Protein AF-A0A5E4GK92-F1 (afdb_monomer_lite)

Radius of gyration: 16.26 Å; chains: 1; bounding box: 38×29×36 Å

Foldseek 3Di:
DDDDDDFDDDDDADFDPDPPLDDDDDPVPSDGHRHHDPDDSQVVRLVVVCVVCVVDDDDDDDDDDD

Sequence (66 aa):
GYVVYRVRVRRGGRKKPVPKGIVYGKPTNQGVTQLKFQRSLRSVAEERAGRKLAGLRVLNSYWINE

InterPro domains:
  IPR000439 Large ribosomal subunit protein eL15 [PF00827] (1-66)
  IPR000439 Large ribosomal subunit protein eL15 [PTHR11847] (1-66)
  IPR000439 Large ribosomal subunit protein eL15 [SM01384] (1-66)
  IPR012678 Ribosomal protein uL23/eL15/eS24 core domain superfamily [SSF54189] (1-66)
  IPR024794 Large ribosomal subunit protein eL15 core domain superfamily [G3DSA:3.40.1120.10] (1-66)

Organism: Prunus dulcis (NCBI:txid3755)

Secondary structure (DSSP, 8-state):
-----------S------GGG---S-GGG---SSPPPSS-HHHHHHHHHHHH-TTS----------

Structure (mmCIF, N/CA/C/O backbone):
data_AF-A0A5E4GK92-F1
#
_entry.id   AF-A0A5E4GK92-F1
#
loop_
_atom_site.group_PDB
_atom_site.id
_atom_site.type_symbol
_atom_site.label_atom_id
_atom_site.label_alt_id
_atom_site.label_comp_id
_atom_site.label_asym_id
_atom_site.label_entity_id
_atom_site.label_seq_id
_atom_site.pdbx_PDB_ins_code
_atom_site.Cartn_x
_atom_site.Cartn_y
_atom_site.Cartn_z
_atom_site.occupancy
_atom_site.B_iso_or_equiv
_atom_site.auth_seq_id
_atom_site.auth_comp_id
_atom_site.auth_asym_id
_atom_site.auth_atom_id
_atom_site.pdbx_PDB_model_num
ATOM 1 N N . GLY A 1 1 ? -16.176 -9.648 21.278 1.00 87.44 1 GLY A N 1
ATOM 2 C CA . GLY A 1 1 ? -16.647 -10.540 20.199 1.00 87.44 1 GLY A CA 1
ATOM 3 C C . GLY A 1 1 ? -15.668 -10.515 19.041 1.00 87.44 1 GLY A C 1
ATOM 4 O O . GLY A 1 1 ? -14.826 -9.626 19.007 1.00 87.44 1 GLY A O 1
ATOM 5 N N . TYR A 1 2 ? -15.767 -11.471 18.117 1.00 90.06 2 TYR A N 1
ATOM 6 C CA . TYR A 1 2 ? -14.955 -11.514 16.896 1.00 90.06 2 TYR A CA 1
ATOM 7 C C . TYR A 1 2 ? -15.780 -11.040 15.698 1.00 90.06 2 TYR A C 1
ATOM 9 O O . TYR A 1 2 ? -16.983 -11.279 15.641 1.00 90.06 2 TYR A O 1
ATOM 17 N N . VAL A 1 3 ? -15.136 -10.367 14.747 1.00 92.50 3 VAL A N 1
ATOM 18 C CA . VAL A 1 3 ? -15.770 -9.850 13.527 1.00 92.50 3 VAL A CA 1
ATOM 19 C C . VAL A 1 3 ? -14.892 -10.189 12.330 1.00 92.50 3 VAL A C 1
ATOM 21 O O . VAL A 1 3 ? -13.667 -10.098 12.414 1.00 92.50 3 VAL A O 1
ATOM 24 N N . VAL A 1 4 ? -15.516 -10.566 11.215 1.00 93.50 4 VAL A N 1
ATOM 25 C CA . VAL A 1 4 ? -14.823 -10.918 9.969 1.00 93.50 4 VAL A CA 1
ATOM 26 C C . VAL A 1 4 ? -15.114 -9.849 8.922 1.00 93.50 4 VAL A C 1
ATOM 28 O O . VAL A 1 4 ? -16.269 -9.572 8.612 1.00 93.50 4 VAL A O 1
ATOM 31 N N . TYR A 1 5 ?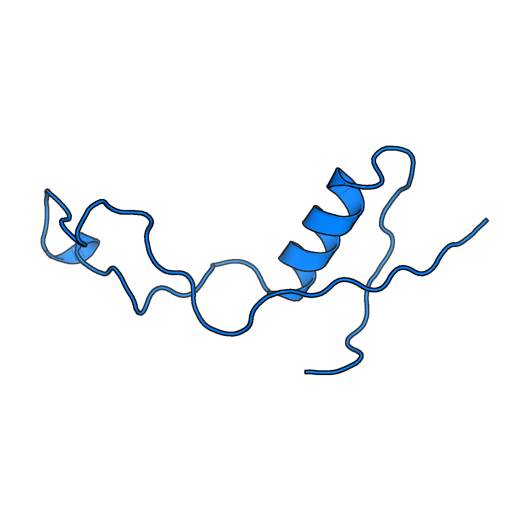 -14.059 -9.260 8.357 1.00 93.50 5 TYR A N 1
ATOM 32 C CA . TYR A 1 5 ? -14.153 -8.245 7.306 1.00 93.50 5 TYR A CA 1
ATOM 33 C C . TYR A 1 5 ? -13.459 -8.716 6.030 1.00 93.50 5 TYR A C 1
ATOM 35 O O . TYR A 1 5 ? -12.381 -9.308 6.077 1.00 93.50 5 TYR A O 1
ATOM 43 N N . ARG A 1 6 ? -14.044 -8.388 4.871 1.00 94.00 6 ARG A N 1
ATOM 44 C CA . ARG A 1 6 ? -13.438 -8.634 3.556 1.00 94.00 6 ARG A CA 1
ATOM 45 C C . ARG A 1 6 ? -12.796 -7.358 3.017 1.00 94.00 6 ARG A C 1
ATOM 47 O O . ARG A 1 6 ? -13.449 -6.319 2.941 1.00 94.00 6 ARG A O 1
ATOM 54 N N . VAL A 1 7 ? -11.540 -7.445 2.581 1.00 94.31 7 VAL A N 1
ATOM 55 C CA . VAL A 1 7 ? -10.789 -6.311 2.015 1.00 94.31 7 VAL A CA 1
ATOM 56 C C . VAL A 1 7 ? -10.265 -6.658 0.629 1.00 94.31 7 VAL A C 1
ATOM 58 O O . VAL A 1 7 ? -9.724 -7.735 0.410 1.00 94.31 7 VAL A O 1
ATOM 61 N N . ARG A 1 8 ? -10.396 -5.714 -0.310 1.00 94.56 8 ARG A N 1
ATOM 62 C CA . ARG A 1 8 ? -9.830 -5.817 -1.660 1.00 94.56 8 ARG A CA 1
ATOM 63 C C . ARG A 1 8 ? -8.517 -5.042 -1.755 1.00 94.56 8 ARG A C 1
ATOM 65 O O . ARG A 1 8 ? -8.439 -3.869 -1.372 1.00 94.56 8 ARG A O 1
ATOM 72 N N . VAL A 1 9 ? -7.508 -5.664 -2.357 1.00 94.00 9 VAL A N 1
ATOM 73 C CA . VAL A 1 9 ? -6.250 -5.015 -2.751 1.00 94.00 9 VAL A CA 1
ATOM 74 C C . VAL A 1 9 ? -6.061 -5.195 -4.256 1.00 94.00 9 VAL A C 1
ATOM 76 O O . VAL A 1 9 ? -6.377 -6.245 -4.805 1.00 94.00 9 VAL A O 1
ATOM 79 N N . ARG A 1 10 ? -5.604 -4.144 -4.949 1.00 93.31 10 ARG A N 1
ATOM 80 C CA . ARG A 1 10 ? -5.336 -4.214 -6.391 1.00 93.31 10 ARG A CA 1
ATOM 81 C C . ARG A 1 10 ? -4.110 -5.096 -6.627 1.00 93.31 10 ARG A C 1
ATOM 83 O O . ARG A 1 10 ? -3.111 -4.946 -5.928 1.00 93.31 10 ARG A O 1
ATOM 90 N N . ARG A 1 11 ? -4.205 -5.987 -7.612 1.00 90.94 11 ARG A N 1
ATOM 91 C CA . ARG A 1 11 ? -3.123 -6.896 -8.000 1.00 90.94 11 ARG A CA 1
ATOM 92 C C . ARG A 1 11 ? -2.014 -6.170 -8.761 1.00 90.94 11 ARG A C 1
ATOM 94 O O . ARG A 1 11 ? -2.224 -5.076 -9.290 1.00 90.94 11 ARG A O 1
ATOM 101 N N . GLY A 1 12 ? -0.858 -6.822 -8.840 1.00 90.44 12 GLY A N 1
ATOM 102 C CA . GLY A 1 12 ? 0.314 -6.346 -9.568 1.00 90.44 12 GLY A CA 1
ATOM 103 C C . GLY A 1 12 ? 1.343 -5.626 -8.697 1.00 90.44 12 GLY A C 1
ATOM 104 O O . GLY A 1 12 ? 1.242 -5.576 -7.471 1.00 90.44 12 GLY A O 1
ATOM 105 N N . GLY A 1 13 ? 2.375 -5.107 -9.363 1.00 89.00 13 GLY A N 1
ATOM 106 C CA . GLY A 1 13 ? 3.466 -4.365 -8.736 1.00 89.00 13 GLY A CA 1
ATOM 107 C C . GLY A 1 13 ? 3.071 -2.953 -8.302 1.00 89.00 13 GLY A C 1
ATOM 108 O O . GLY A 1 13 ? 1.941 -2.494 -8.490 1.00 89.00 13 GLY A O 1
ATOM 109 N N . ARG A 1 14 ? 4.034 -2.234 -7.724 1.00 91.19 14 ARG A N 1
ATOM 110 C CA . ARG A 1 14 ? 3.846 -0.857 -7.269 1.00 91.19 14 ARG A CA 1
ATOM 111 C C . ARG A 1 14 ? 4.573 0.089 -8.213 1.00 91.19 14 ARG A C 1
ATOM 113 O O . ARG A 1 14 ? 5.793 0.084 -8.276 1.00 91.19 14 ARG A O 1
ATOM 120 N N . LYS A 1 15 ? 3.833 0.980 -8.870 1.00 91.56 15 LYS A N 1
ATOM 121 C CA . LYS A 1 15 ? 4.438 2.084 -9.621 1.00 91.56 15 LYS A CA 1
ATOM 122 C C . LYS A 1 15 ? 5.035 3.117 -8.656 1.00 91.56 15 LYS A C 1
ATOM 124 O O . LYS A 1 15 ? 4.389 3.483 -7.669 1.00 91.56 15 LYS A O 1
ATOM 129 N N . LYS A 1 16 ? 6.233 3.626 -8.954 1.00 91.88 16 LYS A N 1
ATOM 130 C CA . LYS A 1 16 ? 6.798 4.787 -8.248 1.00 91.88 16 LYS A CA 1
ATOM 131 C C . LYS A 1 16 ? 5.926 6.024 -8.522 1.00 91.88 16 LYS A C 1
ATOM 133 O O . LYS A 1 16 ? 5.668 6.320 -9.692 1.00 91.88 16 LYS A O 1
ATOM 138 N N . PRO A 1 17 ? 5.456 6.751 -7.494 1.00 91.69 17 PRO A N 1
ATOM 139 C CA . PRO A 1 17 ? 4.650 7.949 -7.699 1.00 91.69 17 PRO A CA 1
ATOM 140 C C . PRO A 1 17 ? 5.555 9.120 -8.103 1.00 91.69 17 PRO A C 1
ATOM 142 O O . PRO A 1 17 ? 5.992 9.890 -7.256 1.00 91.69 17 PRO A O 1
ATOM 145 N N . VAL A 1 18 ? 5.873 9.226 -9.395 1.00 93.44 18 VAL A N 1
ATOM 146 C CA . VAL A 1 18 ? 6.654 10.336 -9.963 1.00 93.44 18 VAL A CA 1
ATOM 147 C C . VAL A 1 18 ? 5.872 11.053 -11.065 1.00 93.44 18 VAL A C 1
ATOM 149 O O . VAL A 1 18 ? 5.256 10.380 -11.905 1.00 93.44 18 VAL A O 1
ATOM 152 N N . PRO A 1 19 ? 5.883 12.400 -11.100 1.00 92.38 19 PRO A N 1
ATOM 153 C CA . PRO A 1 19 ? 5.273 13.158 -12.187 1.00 92.38 19 PRO A CA 1
ATOM 154 C C . PRO A 1 19 ? 5.890 12.770 -13.535 1.00 92.38 19 PRO A C 1
ATOM 156 O O . PRO A 1 19 ? 7.109 12.725 -13.678 1.00 92.38 19 PRO A O 1
ATOM 159 N N . LYS A 1 20 ? 5.045 12.459 -14.527 1.00 91.62 20 LYS A N 1
ATOM 160 C CA . LYS A 1 20 ? 5.447 12.112 -15.908 1.00 91.62 20 LYS A CA 1
ATOM 161 C C . LYS A 1 20 ? 6.449 10.946 -16.049 1.00 91.62 20 LYS A C 1
ATOM 163 O O . LYS A 1 20 ? 6.965 10.729 -17.135 1.00 91.62 20 LYS A O 1
ATOM 168 N N . GLY A 1 21 ? 6.720 10.175 -14.990 1.00 89.25 21 GLY A N 1
ATOM 169 C CA . GLY A 1 21 ? 7.741 9.117 -15.028 1.00 89.25 21 GLY A CA 1
ATOM 170 C C . GLY A 1 21 ? 9.184 9.622 -14.921 1.00 89.25 21 GLY A C 1
ATOM 171 O O . GLY A 1 21 ? 10.103 8.819 -15.037 1.00 89.25 21 GLY A O 1
ATOM 172 N N . ILE A 1 22 ? 9.391 10.921 -14.687 1.00 91.88 22 ILE A N 1
ATOM 173 C CA . ILE A 1 22 ? 10.723 11.529 -14.668 1.00 91.88 22 ILE A CA 1
ATOM 174 C C . ILE A 1 22 ? 11.337 11.330 -13.280 1.00 91.88 22 ILE A C 1
ATOM 176 O O . ILE A 1 22 ? 10.766 11.739 -12.267 1.00 91.88 22 ILE A O 1
ATOM 180 N N . VAL A 1 23 ? 12.505 10.688 -13.235 1.00 91.19 23 VAL A N 1
ATOM 181 C CA . VAL A 1 23 ? 13.297 10.507 -12.014 1.00 91.19 23 VAL A CA 1
ATOM 182 C C . VAL A 1 23 ? 14.641 11.196 -12.196 1.00 91.19 23 VAL A C 1
ATOM 184 O O . VAL A 1 23 ? 15.385 10.869 -13.115 1.00 91.19 23 VAL A O 1
ATOM 187 N N . TYR A 1 24 ? 14.967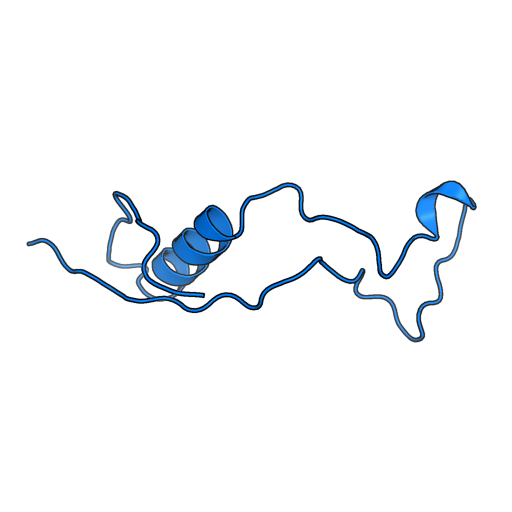 12.117 -11.295 1.00 92.19 24 TYR A N 1
ATOM 188 C CA . TYR A 1 24 ? 16.268 12.779 -11.267 1.00 92.19 24 TYR A CA 1
ATOM 189 C C . TYR A 1 24 ? 17.292 11.962 -10.465 1.00 92.19 24 TYR A C 1
ATOM 191 O O . TYR A 1 24 ? 16.937 11.251 -9.521 1.00 92.19 24 TYR A O 1
ATOM 199 N N . GLY A 1 25 ? 18.572 12.087 -10.824 1.00 92.56 25 GLY A N 1
ATOM 200 C CA . GLY A 1 25 ? 19.690 11.444 -10.132 1.00 92.56 25 GLY A CA 1
ATOM 201 C C . GLY A 1 25 ? 20.272 10.237 -10.873 1.00 92.56 25 GLY A C 1
ATOM 202 O O . GLY A 1 25 ? 20.184 10.125 -12.095 1.00 92.56 25 GLY A O 1
ATOM 203 N N . LYS A 1 26 ? 20.925 9.343 -10.120 1.00 94.06 26 LYS A N 1
ATOM 204 C CA . LYS A 1 26 ? 21.710 8.232 -10.680 1.00 94.06 26 LYS A CA 1
ATOM 205 C C . LYS A 1 26 ? 20.831 7.231 -11.462 1.00 94.06 26 LYS A C 1
ATOM 207 O O . LYS A 1 26 ? 19.735 6.917 -10.989 1.00 94.06 26 LYS A O 1
ATOM 212 N N . PRO A 1 27 ? 21.333 6.642 -12.569 1.00 91.62 27 PRO A N 1
ATOM 213 C CA . PRO A 1 27 ? 20.595 5.677 -13.398 1.00 91.62 27 PRO A CA 1
ATOM 214 C C . PRO A 1 27 ? 19.976 4.500 -12.632 1.00 91.62 27 PRO A C 1
ATOM 216 O O . PRO A 1 27 ? 18.872 4.068 -12.945 1.00 91.62 27 PRO A O 1
ATOM 219 N N . THR A 1 28 ? 20.632 4.040 -11.564 1.00 93.19 28 THR A N 1
ATOM 220 C CA . THR A 1 28 ? 20.141 2.942 -10.710 1.00 93.19 28 THR A CA 1
ATOM 221 C C . THR A 1 28 ? 18.743 3.194 -10.114 1.00 93.19 28 THR A C 1
ATOM 223 O O . THR A 1 28 ? 17.956 2.269 -9.936 1.00 93.19 28 THR A O 1
ATOM 226 N N . ASN A 1 29 ? 18.373 4.458 -9.874 1.00 90.50 29 ASN A N 1
ATOM 227 C CA . ASN A 1 29 ? 17.106 4.823 -9.229 1.00 90.50 29 ASN A CA 1
ATOM 228 C C . ASN A 1 29 ? 15.975 5.149 -10.217 1.00 90.50 29 ASN A C 1
ATOM 230 O O . ASN A 1 29 ? 14.881 5.531 -9.779 1.00 90.50 29 ASN A O 1
ATOM 234 N N . GLN A 1 30 ? 16.223 5.024 -11.525 1.00 90.88 30 GLN A N 1
ATOM 235 C CA . GLN A 1 30 ? 15.282 5.425 -12.575 1.00 90.88 30 GLN A CA 1
ATOM 236 C C . GLN A 1 30 ? 14.127 4.435 -12.795 1.00 90.88 30 GLN A C 1
ATOM 238 O O . GLN A 1 30 ? 13.200 4.738 -13.539 1.00 90.88 30 GLN A O 1
ATOM 243 N N . GLY A 1 31 ? 14.118 3.275 -12.132 1.00 91.44 31 GLY A N 1
ATOM 244 C CA . GLY A 1 31 ? 13.007 2.326 -12.218 1.00 91.44 31 GLY A CA 1
ATOM 245 C C . GLY A 1 31 ? 11.671 2.930 -11.755 1.00 91.44 31 GLY A C 1
ATOM 246 O O . GLY A 1 31 ? 11.564 3.445 -10.640 1.00 91.44 31 GLY A O 1
ATOM 247 N N . VAL A 1 32 ? 10.631 2.838 -12.596 1.00 90.94 32 VAL A N 1
ATOM 248 C CA . VAL A 1 32 ? 9.285 3.374 -12.292 1.00 90.94 32 VAL A CA 1
ATOM 249 C C . VAL A 1 32 ? 8.217 2.281 -12.202 1.00 90.94 32 VAL A C 1
ATOM 251 O O . VAL A 1 32 ? 7.438 2.276 -11.248 1.00 90.94 32 VAL A O 1
ATOM 254 N N . THR A 1 33 ? 8.157 1.363 -13.172 1.00 88.88 33 THR A N 1
ATOM 255 C CA . THR A 1 33 ? 7.006 0.448 -13.348 1.00 88.88 33 THR A CA 1
ATOM 256 C C . THR A 1 33 ? 7.221 -0.943 -12.750 1.00 88.88 33 THR A C 1
ATOM 258 O O . THR A 1 33 ? 6.294 -1.514 -12.185 1.00 88.88 33 THR A O 1
ATOM 261 N N . GLN A 1 34 ? 8.433 -1.493 -12.839 1.00 88.19 34 GLN A N 1
ATOM 262 C CA . GLN A 1 34 ? 8.733 -2.883 -12.455 1.00 88.19 34 GLN A CA 1
ATOM 263 C C . GLN A 1 34 ? 9.091 -3.053 -10.968 1.00 88.19 34 GLN A C 1
ATOM 265 O O . GLN A 1 34 ? 9.624 -4.083 -10.559 1.00 88.19 34 GLN A O 1
ATOM 270 N N . LEU A 1 35 ? 8.799 -2.052 -10.135 1.00 90.44 35 LEU A N 1
ATOM 271 C CA . LEU A 1 35 ? 9.094 -2.121 -8.710 1.00 90.44 35 LEU A CA 1
ATOM 272 C C . LEU A 1 35 ? 8.090 -3.040 -8.000 1.00 90.44 35 LEU A C 1
ATOM 274 O O . LEU A 1 35 ? 6.867 -2.893 -8.108 1.00 90.44 35 LEU A O 1
ATOM 278 N N . LYS A 1 36 ? 8.623 -3.987 -7.228 1.00 91.00 36 LYS A N 1
ATOM 279 C CA . LYS A 1 36 ? 7.842 -4.820 -6.312 1.00 91.00 36 LYS A CA 1
ATOM 280 C C . LYS A 1 36 ? 7.758 -4.125 -4.962 1.00 91.00 36 LYS A C 1
ATOM 282 O O . LYS A 1 36 ? 8.711 -3.492 -4.511 1.00 91.00 36 LYS A O 1
ATOM 287 N N . PHE A 1 37 ? 6.603 -4.226 -4.315 1.00 90.38 37 PHE A N 1
ATOM 288 C CA . PHE A 1 37 ? 6.489 -3.741 -2.950 1.00 90.38 37 PHE A CA 1
ATOM 289 C C . PHE A 1 37 ? 7.193 -4.712 -2.001 1.00 90.38 37 PHE A C 1
ATOM 291 O O . PHE A 1 37 ? 7.093 -5.920 -2.184 1.00 90.38 37 PHE A O 1
ATOM 298 N N . GLN A 1 38 ? 7.887 -4.190 -0.990 1.00 91.38 38 GLN A N 1
ATOM 299 C CA . GLN A 1 38 ? 8.596 -5.032 -0.019 1.00 91.38 38 GLN A CA 1
ATOM 300 C C . GLN A 1 38 ? 7.643 -5.871 0.843 1.00 91.38 38 GLN A C 1
ATOM 302 O O . GLN A 1 38 ? 8.025 -6.924 1.339 1.00 91.38 38 GLN A O 1
ATOM 307 N N . ARG A 1 39 ? 6.399 -5.411 1.025 1.00 92.88 39 ARG A N 1
ATOM 308 C CA . ARG A 1 39 ? 5.387 -6.095 1.836 1.00 92.88 39 ARG A CA 1
ATOM 309 C C . ARG A 1 39 ? 4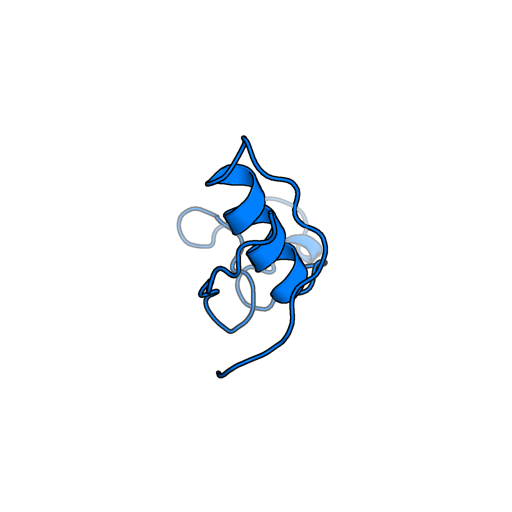.424 -6.879 0.955 1.00 92.88 39 ARG A C 1
ATOM 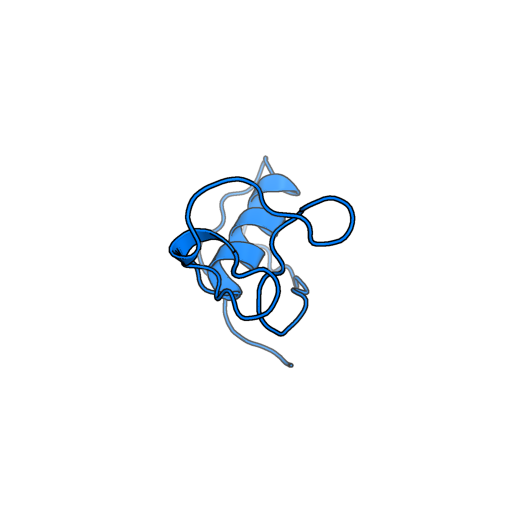311 O O . ARG A 1 39 ? 4.129 -6.478 -0.172 1.00 92.88 39 ARG A O 1
ATOM 318 N N . SER A 1 40 ? 3.879 -7.959 1.505 1.00 92.62 40 SER A N 1
ATOM 319 C CA . SER A 1 40 ? 2.852 -8.761 0.840 1.00 92.62 40 SER A CA 1
ATOM 320 C C . SER A 1 40 ? 1.528 -7.996 0.704 1.00 92.62 40 SER A C 1
ATOM 322 O O . SER A 1 40 ? 1.210 -7.105 1.497 1.00 92.62 40 SER A O 1
ATOM 324 N N . LEU A 1 41 ? 0.709 -8.377 -0.282 1.00 93.38 41 LEU A N 1
ATOM 325 C CA . LEU A 1 41 ? -0.636 -7.809 -0.458 1.00 93.38 41 LEU A CA 1
ATOM 326 C C . LEU A 1 41 ? -1.543 -8.079 0.757 1.00 93.38 41 LEU A C 1
ATOM 328 O O . LEU A 1 41 ? -2.395 -7.251 1.071 1.00 93.38 41 LEU A O 1
ATOM 332 N N . ARG A 1 42 ? -1.315 -9.191 1.471 1.00 93.38 42 ARG A N 1
ATOM 333 C CA . ARG A 1 42 ? -2.001 -9.538 2.725 1.00 93.38 42 ARG A CA 1
ATOM 334 C C . ARG A 1 42 ? -1.730 -8.509 3.824 1.00 93.38 42 ARG A C 1
ATOM 336 O O . ARG A 1 42 ? -2.676 -7.977 4.391 1.00 93.38 42 ARG A O 1
ATOM 343 N N . SER A 1 43 ? -0.464 -8.138 4.029 1.00 94.44 43 SER A N 1
ATOM 344 C CA . SER A 1 43 ? -0.087 -7.102 5.003 1.00 94.44 43 SER A CA 1
ATOM 345 C C . SER A 1 43 ? -0.717 -5.741 4.668 1.00 94.44 43 SER A C 1
ATOM 347 O O . SER A 1 43 ? -1.206 -5.036 5.547 1.00 94.44 43 SER A O 1
ATOM 349 N N . VAL A 1 44 ? -0.796 -5.387 3.378 1.00 94.25 44 VAL A N 1
ATOM 350 C CA . VAL A 1 44 ? -1.483 -4.159 2.935 1.00 94.25 44 VAL A CA 1
ATOM 351 C C . VA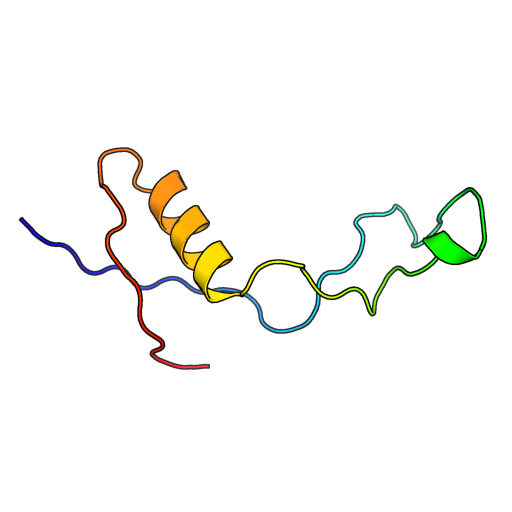L A 1 44 ? -2.989 -4.211 3.221 1.00 94.25 44 VAL A C 1
ATOM 353 O O . VAL A 1 44 ? -3.586 -3.184 3.550 1.00 94.25 44 VAL A O 1
ATOM 356 N N . ALA A 1 45 ? -3.618 -5.381 3.088 1.00 94.69 45 ALA A N 1
ATOM 357 C CA . ALA A 1 45 ? -5.034 -5.562 3.396 1.00 94.69 45 ALA A CA 1
ATOM 358 C C . ALA A 1 45 ? -5.316 -5.384 4.896 1.00 94.69 45 ALA A C 1
ATOM 360 O O . ALA A 1 45 ? -6.250 -4.669 5.258 1.00 94.69 45 ALA A O 1
ATOM 361 N N . GLU A 1 46 ? -4.480 -5.973 5.751 1.00 94.75 46 GLU A N 1
ATOM 362 C CA . GLU A 1 46 ? -4.571 -5.849 7.211 1.00 94.75 46 GLU A CA 1
ATOM 363 C C . GLU A 1 46 ? -4.399 -4.397 7.665 1.00 94.75 46 GLU A C 1
ATOM 365 O O . GLU A 1 46 ? -5.209 -3.896 8.442 1.00 94.75 46 GLU A O 1
ATOM 370 N N . GLU A 1 47 ? -3.418 -3.676 7.115 1.00 94.19 47 GLU A N 1
ATOM 371 C CA . GLU A 1 47 ? -3.198 -2.263 7.444 1.00 94.19 47 GLU A CA 1
ATOM 372 C C . GLU A 1 47 ? -4.389 -1.384 7.017 1.00 94.19 47 GLU A C 1
ATOM 374 O O . GLU A 1 47 ? -4.797 -0.478 7.747 1.00 94.19 47 GLU A O 1
ATOM 379 N N . ARG A 1 48 ? -4.997 -1.664 5.853 1.00 94.75 48 ARG A N 1
ATOM 380 C CA . ARG A 1 48 ? -6.223 -0.977 5.407 1.00 94.75 48 ARG A CA 1
ATOM 381 C C . ARG A 1 48 ? -7.399 -1.242 6.346 1.00 94.75 48 ARG A C 1
ATOM 383 O O . ARG A 1 48 ? -8.140 -0.305 6.642 1.00 94.75 48 ARG A O 1
ATOM 390 N N . ALA A 1 49 ? -7.572 -2.487 6.793 1.00 94.06 49 ALA A N 1
ATOM 391 C CA . ALA A 1 49 ? -8.616 -2.854 7.746 1.00 94.06 49 ALA A CA 1
ATOM 392 C C . ALA A 1 49 ? -8.398 -2.157 9.094 1.00 94.06 49 ALA A C 1
ATOM 394 O O . ALA A 1 49 ? -9.303 -1.477 9.569 1.00 94.06 49 ALA A O 1
ATOM 395 N N . GLY A 1 50 ? -7.190 -2.251 9.656 1.00 94.38 50 GLY A N 1
ATOM 396 C CA . GLY A 1 50 ? -6.844 -1.647 10.943 1.00 94.38 50 GLY A CA 1
ATOM 397 C C . GLY A 1 50 ? -6.979 -0.125 10.941 1.00 94.38 50 GLY A C 1
ATOM 398 O O . GLY A 1 50 ? -7.511 0.445 11.886 1.00 94.38 50 GLY A O 1
ATOM 399 N N . ARG A 1 51 ? -6.597 0.546 9.844 1.00 94.50 51 ARG A N 1
ATOM 400 C CA . ARG A 1 51 ? -6.777 2.001 9.718 1.00 94.50 51 ARG A CA 1
ATOM 401 C C . ARG A 1 51 ? -8.249 2.410 9.642 1.00 94.50 51 ARG A C 1
ATOM 403 O O . ARG A 1 51 ? -8.615 3.445 10.185 1.00 94.50 51 ARG A O 1
ATOM 410 N N . LYS A 1 52 ? -9.089 1.634 8.948 1.00 93.19 52 LYS A N 1
ATOM 411 C CA . LYS A 1 52 ? -10.524 1.938 8.808 1.00 93.19 52 LYS A CA 1
ATOM 412 C C . LYS A 1 52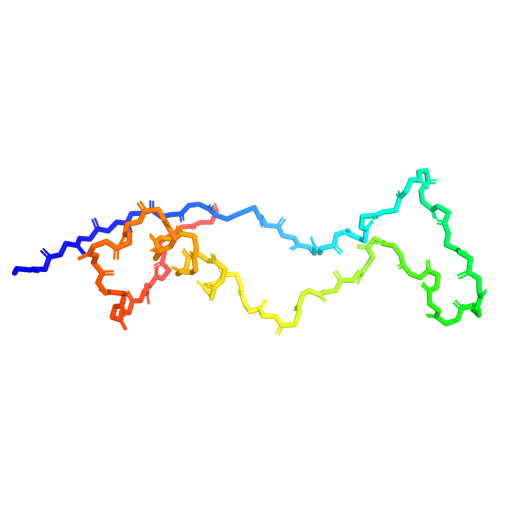 ? -11.316 1.593 10.073 1.00 93.19 52 LYS A C 1
ATOM 414 O O . LYS A 1 52 ? -12.317 2.241 10.355 1.00 93.19 52 LYS A O 1
ATOM 419 N N . LEU A 1 53 ? -10.871 0.584 10.815 1.00 92.75 53 LEU A N 1
ATOM 420 C CA . LEU A 1 53 ? -11.518 0.051 12.011 1.00 92.75 53 LEU A CA 1
ATOM 421 C C . LEU A 1 53 ? -10.631 0.286 13.240 1.00 92.75 53 LEU A C 1
ATOM 423 O O . LEU A 1 53 ? -10.264 -0.658 13.930 1.00 92.75 53 LEU A O 1
ATOM 427 N N . ALA A 1 54 ? -10.286 1.547 13.513 1.00 90.12 54 ALA A N 1
ATOM 428 C CA . ALA A 1 54 ? -9.319 1.907 14.556 1.00 90.12 54 ALA A CA 1
ATOM 429 C C . ALA A 1 54 ? -9.708 1.448 15.980 1.00 90.12 54 ALA A C 1
ATOM 431 O O . ALA A 1 54 ? -8.840 1.305 16.835 1.00 90.12 54 ALA A O 1
ATOM 432 N N . GLY A 1 55 ? -10.997 1.189 16.239 1.00 92.50 55 GLY A N 1
ATOM 433 C CA . GLY A 1 55 ? -11.486 0.639 17.511 1.00 92.50 55 GLY A CA 1
ATOM 434 C C . GLY A 1 55 ? -11.362 -0.886 17.648 1.00 92.50 55 GLY A C 1
ATOM 435 O O . GLY A 1 55 ? -11.699 -1.429 18.696 1.00 92.50 55 GLY A O 1
ATOM 436 N N . LEU A 1 56 ? -10.905 -1.589 16.607 1.00 93.62 56 LEU A N 1
ATOM 437 C CA . LEU A 1 56 ? -10.745 -3.043 16.586 1.00 93.62 56 LEU A CA 1
ATOM 438 C C . LEU A 1 56 ? -9.272 -3.421 16.402 1.00 93.62 56 LEU A C 1
ATOM 440 O O . LEU A 1 56 ? -8.493 -2.700 15.781 1.00 93.62 56 LEU A O 1
ATOM 444 N N . ARG A 1 57 ? -8.888 -4.596 16.908 1.00 93.31 57 ARG A N 1
ATOM 445 C CA . ARG A 1 57 ? -7.551 -5.163 16.694 1.00 93.31 57 ARG A CA 1
ATOM 446 C C . ARG A 1 57 ? -7.605 -6.242 15.621 1.00 93.31 57 ARG A C 1
ATOM 448 O O . ARG A 1 57 ? -8.427 -7.153 15.693 1.00 93.31 57 ARG A O 1
ATOM 455 N N . VAL A 1 58 ? -6.716 -6.143 14.636 1.00 93.69 58 VAL A N 1
ATOM 456 C CA . VAL A 1 58 ? -6.536 -7.181 13.615 1.00 93.69 58 VAL A CA 1
ATOM 457 C C . VAL A 1 58 ? -5.767 -8.341 14.241 1.00 93.69 58 VAL A C 1
ATOM 459 O O . VAL A 1 58 ? -4.679 -8.139 14.770 1.00 93.69 58 VAL A O 1
ATOM 462 N N . LEU A 1 59 ? -6.345 -9.540 14.195 1.00 94.12 59 LEU A N 1
ATOM 463 C CA . LEU A 1 59 ? -5.727 -10.760 14.723 1.00 94.12 59 LEU A CA 1
ATOM 464 C C . LEU A 1 59 ? -5.029 -11.552 13.621 1.00 94.12 59 LEU A C 1
ATOM 466 O O . LEU A 1 59 ? -3.852 -11.876 13.729 1.00 94.12 59 LEU A O 1
ATOM 470 N N . ASN A 1 60 ? -5.771 -11.883 12.564 1.00 92.88 60 ASN A N 1
ATOM 471 C CA . ASN A 1 60 ? -5.265 -12.644 11.434 1.00 92.88 60 ASN A CA 1
ATOM 472 C C . ASN A 1 60 ? -6.124 -12.387 10.187 1.00 92.88 60 ASN A C 1
ATOM 474 O O . ASN A 1 60 ? -7.226 -11.840 10.271 1.00 92.88 60 ASN A O 1
ATOM 478 N N . SER A 1 61 ? -5.628 -12.812 9.032 1.00 93.75 61 SER A N 1
ATOM 479 C CA . SER A 1 61 ? -6.318 -12.756 7.746 1.00 93.75 61 SER A CA 1
ATOM 480 C C . SER A 1 61 ? -6.071 -14.031 6.939 1.00 93.75 61 SER A C 1
ATOM 482 O O . SER A 1 61 ? -5.094 -14.741 7.164 1.00 93.75 61 SER A O 1
ATOM 484 N N . TYR A 1 62 ? -6.950 -14.332 5.988 1.00 95.00 62 TYR A N 1
ATOM 485 C CA . TYR A 1 62 ? -6.803 -15.471 5.082 1.00 95.00 62 TYR A CA 1
ATOM 486 C C . TYR A 1 62 ? -7.197 -15.073 3.658 1.00 95.00 62 TYR A C 1
ATOM 488 O O . TYR A 1 62 ? -7.892 -14.076 3.443 1.00 95.00 62 TYR A O 1
ATOM 496 N N . TRP A 1 63 ? -6.694 -15.821 2.676 1.00 94.94 63 TRP A N 1
ATOM 497 C CA . TRP A 1 63 ? -6.998 -15.593 1.265 1.00 94.94 63 TRP A CA 1
ATOM 498 C C . TRP A 1 63 ? -8.365 -16.191 0.915 1.00 94.94 63 TRP A C 1
ATOM 500 O O . TRP A 1 63 ? -8.708 -17.264 1.403 1.00 94.94 63 TRP A O 1
ATOM 510 N N . ILE A 1 64 ? -9.141 -15.481 0.092 1.00 93.00 64 ILE A N 1
ATOM 511 C CA . ILE A 1 64 ? -10.513 -15.870 -0.274 1.00 93.00 64 ILE A CA 1
ATOM 512 C C . ILE A 1 64 ? -10.643 -16.041 -1.787 1.00 93.00 64 ILE A C 1
ATOM 514 O O . ILE A 1 64 ? -11.107 -17.077 -2.245 1.00 93.00 64 ILE A O 1
ATOM 518 N N . ASN A 1 65 ? -10.307 -14.999 -2.551 1.00 89.69 65 ASN A N 1
ATOM 519 C CA . ASN A 1 65 ? -10.455 -14.979 -4.004 1.00 89.69 65 ASN A CA 1
ATOM 520 C C . ASN A 1 65 ? -9.533 -13.915 -4.629 1.00 89.69 65 ASN A C 1
ATOM 522 O O . ASN A 1 65 ? -9.018 -13.042 -3.917 1.00 89.69 65 ASN A O 1
ATOM 526 N N . GLU A 1 66 ? -9.357 -13.981 -5.948 1.00 83.38 66 GLU A N 1
ATOM 527 C CA . GLU A 1 66 ? -8.403 -13.210 -6.751 1.00 83.38 66 GLU A CA 1
ATOM 528 C C . GLU A 1 66 ? -9.038 -12.315 -7.825 1.00 83.38 66 GLU A C 1
ATOM 530 O O . GLU A 1 66 ? -9.999 -12.751 -8.491 1.00 83.38 66 GLU A O 1
#

pLDDT: mean 92.27, std 2.1, range [83.38, 95.0]